Protein AF-A0A2N5UX98-F1 (afdb_monomer)

Radius of gyration: 29.13 Å; Cα contacts (8 Å, |Δi|>4): 52; chains: 1; bounding box: 50×57×106 Å

Organism: NCBI:txid200324

pLDDT: mean 71.15, std 19.2, range [35.41, 94.12]

Solvent-accessible surface area (backbone atoms only — not comparable to full-atom values): 8873 Å² total; per-residue (Å²): 136,85,85,87,79,89,82,80,92,81,84,88,87,82,86,88,85,86,90,85,82,87,79,90,80,89,77,90,74,88,68,85,75,64,89,86,78,81,66,92,70,75,80,51,76,68,51,53,49,55,51,52,62,53,42,71,40,63,73,51,36,36,47,60,69,49,83,79,64,82,74,77,91,68,81,76,69,88,87,68,78,52,26,37,40,54,50,32,51,51,45,41,74,70,40,92,56,96,51,85,57,53,39,66,56,40,47,52,54,50,50,53,51,50,51,54,52,50,51,56,57,55,58,53,56,70,69,74,73,80,129

Secondary structure (DSSP, 8-state):
-PPPPP----PPPPPP----PPPP----------TTS--TTPPPHHHHHHHHHHHTSHHHHHHHH--SPPPPSSPPPTTPPPHHHHHHHHHHHH-SS-----HHHHHHHHHHHHHHHHHHHHHHHHHSS--

Sequence (131 aa):
MPPKKALKKKAPPKKPTRGQKPTKKAAEVSTNNNPAEKTTGHLKKHDYLVIIDWLKIKKNYDACFGTGKAPLVGRPPKGTINGFELMAINLRNQSTSKISLSSRQMKDCFNSYKDKYSCARHSTVTVSGYV

Mean predicted aligned error: 17.1 Å

Foldseek 3Di:
DDDDDDDDDDDDDDDDDDDDDDDDDDDDDPDPDPVPPPDQDDDDPVLVVQLVVQCVPVVLVCQAPNPPDDPPPDDPDPPRDGSLNVSQVSSCVPPPDNHRDDSVRSVVNVVVVVVVVVVVVVVVVVVPPDD

Structure (mmCIF, N/CA/C/O backbone):
data_AF-A0A2N5UX98-F1
#
_entry.id   AF-A0A2N5UX98-F1
#
loop_
_atom_site.group_PDB
_atom_site.id
_atom_site.type_symbol
_atom_site.label_atom_id
_atom_site.label_alt_id
_atom_site.label_comp_id
_atom_site.label_asym_id
_atom_site.label_entity_id
_atom_site.label_seq_id
_atom_site.pdbx_PDB_ins_code
_atom_site.Cartn_x
_atom_site.Cartn_y
_atom_site.Cartn_z
_atom_site.occupancy
_atom_site.B_iso_or_equiv
_atom_site.auth_seq_id
_atom_site.auth_comp_id
_atom_site.auth_asym_id
_atom_site.auth_atom_id
_atom_site.pdbx_PDB_model_num
ATOM 1 N N . MET A 1 1 ? -11.961 35.490 70.162 1.00 50.88 1 MET A N 1
ATOM 2 C CA . MET A 1 1 ? -11.424 35.597 68.782 1.00 50.88 1 MET A CA 1
ATOM 3 C C . MET A 1 1 ? -10.159 36.446 68.809 1.00 50.88 1 MET A C 1
ATOM 5 O O . MET A 1 1 ? -10.222 37.512 69.408 1.00 50.88 1 MET A O 1
ATOM 9 N N . PRO A 1 2 ? -9.034 36.030 68.203 1.00 61.50 2 PRO A N 1
ATOM 10 C CA . PRO A 1 2 ? -7.881 36.912 68.028 1.00 61.50 2 PRO A CA 1
ATOM 11 C C . PRO A 1 2 ? -8.079 37.848 66.812 1.00 61.50 2 PRO A C 1
ATOM 13 O O . PRO A 1 2 ? -8.728 37.451 65.839 1.00 61.50 2 PRO A O 1
ATOM 16 N N . PRO A 1 3 ? -7.538 39.082 66.830 1.00 55.72 3 PRO A N 1
ATOM 17 C CA . PRO A 1 3 ? -7.699 40.036 65.737 1.00 55.72 3 PRO A CA 1
ATOM 18 C C . PRO A 1 3 ? -6.757 39.740 64.557 1.00 55.72 3 PRO A C 1
ATOM 20 O O . PRO A 1 3 ? -5.575 39.438 64.725 1.00 55.72 3 PRO A O 1
ATOM 23 N N . LYS A 1 4 ? -7.299 39.867 63.340 1.00 50.94 4 LYS A N 1
ATOM 24 C CA . LYS A 1 4 ? -6.591 39.741 62.056 1.00 50.94 4 LYS A CA 1
ATOM 25 C C . LYS A 1 4 ? -5.559 40.867 61.899 1.00 50.94 4 LYS A C 1
ATOM 27 O O . LYS A 1 4 ? -5.929 42.038 61.898 1.00 50.94 4 LYS A O 1
ATOM 32 N N . LYS A 1 5 ? -4.285 40.522 61.679 1.00 53.75 5 LYS A N 1
ATOM 33 C CA . LYS A 1 5 ? -3.265 41.452 61.160 1.00 53.75 5 LYS A CA 1
ATOM 34 C C . LYS A 1 5 ? -3.159 41.309 59.639 1.00 53.75 5 LYS A C 1
ATOM 36 O O . LYS A 1 5 ? -2.985 40.209 59.125 1.00 53.75 5 LYS A O 1
ATOM 41 N N . ALA A 1 6 ? -3.277 42.433 58.936 1.00 50.84 6 ALA A N 1
ATOM 42 C CA . ALA A 1 6 ? -3.102 42.550 57.493 1.00 50.84 6 ALA A CA 1
ATOM 43 C C . ALA A 1 6 ? -1.614 42.482 57.108 1.00 50.84 6 ALA A C 1
ATOM 45 O O . ALA A 1 6 ? -0.788 43.167 57.712 1.00 50.84 6 ALA A O 1
ATOM 46 N N . LEU A 1 7 ? -1.276 41.710 56.068 1.00 48.53 7 LEU A N 1
ATOM 47 C CA . LEU A 1 7 ? 0.061 41.699 55.472 1.00 48.53 7 LEU A CA 1
ATOM 48 C C . LEU A 1 7 ? -0.024 41.792 53.942 1.00 48.53 7 LEU A C 1
ATOM 50 O O . LEU A 1 7 ? -0.931 41.268 53.301 1.00 48.53 7 LEU A O 1
ATOM 54 N N . LYS A 1 8 ? 0.903 42.578 53.400 1.00 50.75 8 LYS A N 1
ATOM 55 C CA . LYS A 1 8 ? 0.848 43.303 52.130 1.00 50.75 8 LYS A CA 1
ATOM 56 C C . LYS A 1 8 ? 1.198 42.433 50.913 1.00 50.75 8 LYS A C 1
ATOM 58 O O . LYS A 1 8 ? 2.026 41.533 50.999 1.00 50.75 8 LYS A O 1
ATOM 63 N N . LYS A 1 9 ? 0.620 42.796 49.758 1.00 44.47 9 LYS A N 1
ATOM 64 C CA . LYS A 1 9 ? 0.947 42.305 48.403 1.00 44.47 9 LYS A CA 1
ATOM 65 C C . LYS A 1 9 ? 2.448 42.444 48.090 1.00 44.47 9 LYS A C 1
ATOM 67 O O . LYS A 1 9 ? 3.014 43.513 48.317 1.00 44.47 9 LYS A O 1
ATOM 72 N N . LYS A 1 10 ? 3.049 41.424 47.460 1.00 44.03 10 LYS A N 1
ATOM 73 C CA . LYS A 1 10 ? 4.319 41.521 46.710 1.00 44.03 10 LYS A CA 1
ATOM 74 C C . LYS A 1 10 ? 4.193 4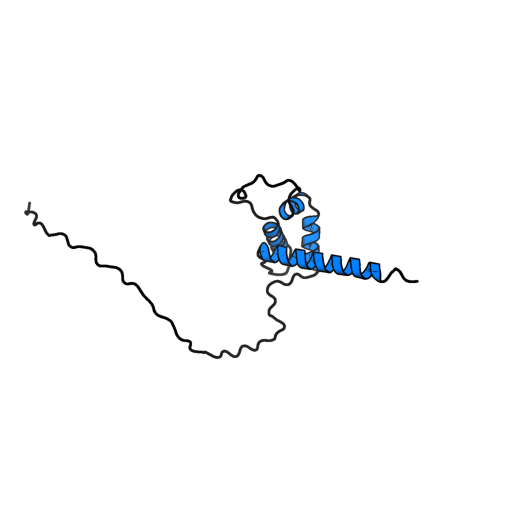0.855 45.330 1.00 44.03 10 LYS A C 1
ATOM 76 O O . LYS A 1 10 ? 3.513 39.847 45.184 1.00 44.03 10 LYS A O 1
ATOM 81 N N . ALA A 1 11 ? 4.796 41.505 44.333 1.00 51.41 11 ALA A N 1
ATOM 82 C CA . ALA A 1 11 ? 4.677 41.262 42.892 1.00 51.41 11 ALA A CA 1
ATOM 83 C C . ALA A 1 11 ? 5.414 39.993 42.396 1.00 51.41 11 ALA A C 1
ATOM 85 O O . ALA A 1 11 ? 6.369 39.565 43.045 1.00 51.41 11 ALA A O 1
ATOM 86 N N . PRO A 1 12 ? 5.026 39.419 41.236 1.00 56.78 12 PRO A N 1
ATOM 87 C CA . PRO A 1 12 ? 5.683 38.240 40.663 1.00 56.78 12 PRO A CA 1
ATOM 88 C C . PRO A 1 12 ? 7.023 38.586 39.972 1.00 56.78 12 PRO A C 1
ATOM 90 O O . PRO A 1 12 ? 7.086 39.563 39.219 1.00 56.78 12 PRO A O 1
ATOM 93 N N . PRO A 1 13 ? 8.101 37.803 40.179 1.00 46.69 13 PRO A N 1
ATOM 94 C CA . PRO A 1 13 ? 9.380 38.016 39.505 1.00 46.69 13 PRO A CA 1
ATOM 95 C C . PRO A 1 13 ? 9.417 37.442 38.074 1.00 46.69 13 PRO A C 1
ATOM 97 O O . PRO A 1 13 ? 8.762 36.457 37.738 1.00 46.69 13 PRO A O 1
ATOM 100 N N . LYS A 1 14 ? 10.201 38.127 37.233 1.00 43.69 14 LYS A N 1
ATOM 101 C CA . LYS A 1 14 ? 10.312 38.030 35.769 1.00 43.69 14 LYS A CA 1
ATOM 102 C C . LYS A 1 14 ? 11.040 36.769 35.262 1.00 43.69 14 LYS A C 1
ATOM 104 O O . LYS A 1 14 ? 11.981 36.278 35.872 1.00 43.69 14 LYS A O 1
ATOM 109 N N . LYS A 1 15 ? 10.637 36.352 34.058 1.00 42.09 15 LYS A N 1
ATOM 110 C CA . LYS A 1 15 ? 11.251 35.380 33.130 1.00 42.09 15 LYS A CA 1
ATOM 111 C C . LYS A 1 15 ? 12.707 35.749 32.764 1.00 42.09 15 LYS A C 1
ATOM 113 O O . LYS A 1 15 ? 12.942 36.929 32.499 1.00 42.09 15 LYS A O 1
ATOM 118 N N . PRO A 1 16 ? 13.639 34.790 32.597 1.00 46.25 16 PRO A N 1
ATOM 119 C CA . PRO A 1 16 ? 14.859 35.005 31.823 1.00 46.25 16 PRO A CA 1
ATOM 120 C C . PRO A 1 16 ? 14.777 34.382 30.416 1.00 46.25 16 PRO A C 1
ATOM 122 O O . PRO A 1 16 ? 14.265 33.281 30.217 1.00 46.25 16 PRO A O 1
ATOM 125 N N . THR A 1 17 ? 15.319 35.115 29.443 1.00 43.12 17 THR A N 1
ATOM 126 C CA . THR A 1 17 ? 15.529 34.727 28.041 1.00 43.12 17 THR A CA 1
ATOM 127 C C . THR A 1 17 ? 17.029 34.494 27.810 1.00 43.12 17 THR A C 1
ATOM 129 O O . THR A 1 17 ? 17.834 35.252 28.343 1.00 43.12 17 THR A O 1
ATOM 132 N N . ARG A 1 18 ? 17.359 33.554 26.902 1.00 36.44 18 ARG A N 1
ATOM 133 C CA . ARG A 1 18 ? 18.577 33.468 26.050 1.00 36.44 18 ARG A CA 1
ATOM 134 C C . ARG A 1 18 ? 19.687 32.469 26.447 1.00 36.44 18 ARG A C 1
ATOM 136 O O . ARG A 1 18 ? 20.529 32.746 27.283 1.00 36.44 18 ARG A O 1
ATOM 143 N N . GLY A 1 19 ? 19.744 31.381 25.667 1.00 35.41 19 GLY A N 1
ATOM 144 C CA . GLY A 1 19 ? 20.933 30.945 24.917 1.00 35.41 19 GLY A CA 1
ATOM 145 C C . GLY A 1 19 ? 22.026 30.158 25.644 1.00 35.41 19 GLY A C 1
ATOM 146 O O . GLY A 1 19 ? 22.929 30.758 26.210 1.00 35.41 19 GLY A O 1
ATOM 147 N N . GLN A 1 20 ? 22.055 28.833 25.459 1.00 45.25 20 GLN A N 1
ATOM 148 C CA . GLN A 1 20 ? 23.290 28.043 25.550 1.00 45.25 20 GLN A CA 1
ATOM 149 C C . GLN A 1 20 ? 23.351 26.993 24.430 1.00 45.25 20 GLN A C 1
ATOM 151 O O . GLN A 1 20 ? 22.417 26.224 24.214 1.00 45.25 20 GLN A O 1
ATOM 156 N N . LYS A 1 21 ? 24.465 27.010 23.693 1.00 51.56 21 LYS A N 1
ATOM 157 C CA . LYS A 1 21 ? 24.872 26.059 22.650 1.00 51.56 21 LYS A CA 1
ATOM 158 C C . LYS A 1 21 ? 25.711 24.956 23.308 1.00 51.56 21 LYS A C 1
ATOM 160 O O . LYS A 1 21 ? 26.694 25.312 23.950 1.00 51.56 21 LYS A O 1
ATOM 165 N N . PRO A 1 22 ? 25.427 23.659 23.108 1.00 49.78 22 PRO A N 1
ATOM 166 C CA . PRO A 1 22 ? 26.375 22.611 23.476 1.00 49.78 22 PRO A CA 1
ATOM 167 C C . PRO A 1 22 ? 27.328 22.297 22.314 1.00 49.78 22 PRO A C 1
ATOM 169 O O . PRO A 1 22 ? 26.922 21.867 21.233 1.00 49.78 22 PRO A O 1
ATOM 172 N N . THR A 1 23 ? 28.614 22.548 22.538 1.00 46.34 23 THR A N 1
ATOM 173 C CA . THR A 1 23 ? 29.749 22.100 21.723 1.00 46.34 23 THR A CA 1
ATOM 174 C C . THR A 1 23 ? 29.948 20.585 21.855 1.00 46.34 23 THR A C 1
ATOM 176 O O . THR A 1 23 ? 29.745 20.001 22.914 1.00 46.34 23 THR A O 1
ATOM 179 N N . LYS A 1 24 ? 30.347 19.958 20.744 1.00 46.50 24 LYS A N 1
ATOM 180 C CA . LYS A 1 24 ? 30.568 18.516 20.557 1.00 46.50 24 LYS A CA 1
ATOM 181 C C . LYS A 1 24 ? 31.628 17.949 21.520 1.00 46.50 24 LYS A C 1
ATOM 183 O O . LYS A 1 24 ? 32.703 18.531 21.640 1.00 46.50 24 LYS A O 1
ATOM 188 N N . LYS A 1 25 ? 31.394 16.746 22.058 1.00 48.81 25 LYS A N 1
ATOM 189 C CA . LYS A 1 25 ? 32.460 15.775 22.359 1.00 48.81 25 LYS A CA 1
ATOM 190 C C . LYS A 1 25 ? 32.117 14.436 21.712 1.00 48.81 25 LYS A C 1
ATOM 192 O O . LYS A 1 25 ? 31.019 13.921 21.890 1.00 48.81 25 LYS A O 1
ATOM 197 N N . ALA A 1 26 ? 33.054 13.951 20.904 1.00 46.72 26 ALA A N 1
ATOM 198 C CA . ALA A 1 26 ? 33.004 12.673 20.219 1.00 46.72 26 ALA A CA 1
ATOM 199 C C . ALA A 1 26 ? 33.276 11.540 21.216 1.00 46.72 26 ALA A C 1
ATOM 201 O O . ALA A 1 26 ? 34.236 11.607 21.980 1.00 46.72 26 ALA A O 1
ATOM 202 N N . ALA A 1 27 ? 32.435 10.512 21.179 1.00 45.28 27 ALA A N 1
ATOM 203 C CA . ALA A 1 27 ? 32.760 9.183 21.663 1.00 45.28 27 ALA A CA 1
ATOM 204 C C . ALA A 1 27 ? 32.754 8.279 20.427 1.00 45.28 27 ALA A C 1
ATOM 206 O O . ALA A 1 27 ? 31.705 8.070 19.815 1.00 45.28 27 ALA A O 1
ATOM 207 N N . GLU A 1 28 ? 33.935 7.827 20.007 1.00 51.66 28 GLU A N 1
ATOM 208 C CA . GLU A 1 28 ? 34.075 6.825 18.955 1.00 51.66 28 GLU A CA 1
ATOM 209 C C . GLU A 1 28 ? 33.604 5.475 19.499 1.00 51.66 28 GLU A C 1
ATOM 211 O O . GLU A 1 28 ? 34.328 4.769 20.195 1.00 51.66 28 GLU A O 1
ATOM 216 N N . VAL A 1 29 ? 32.362 5.118 19.183 1.00 42.88 29 VAL A N 1
ATOM 217 C CA . VAL A 1 29 ? 31.940 3.719 19.145 1.00 42.88 29 VAL A CA 1
ATOM 218 C C . VAL A 1 29 ? 32.165 3.256 17.713 1.00 42.88 29 VAL A C 1
ATOM 220 O O . VAL A 1 29 ? 31.432 3.634 16.797 1.00 42.88 29 VAL A O 1
ATOM 223 N N . SER A 1 30 ? 33.221 2.467 17.524 1.00 54.38 30 SER A N 1
ATOM 224 C CA . SER A 1 30 ? 33.467 1.719 16.295 1.00 54.38 30 SER A CA 1
ATOM 225 C C . SER A 1 30 ? 32.381 0.654 16.144 1.00 54.38 30 SER A C 1
ATOM 227 O O . SER A 1 30 ? 32.516 -0.491 16.574 1.00 54.38 30 SER A O 1
ATOM 229 N N . THR A 1 31 ? 31.249 1.053 15.572 1.00 46.84 31 THR A N 1
ATOM 230 C CA . THR A 1 31 ? 30.291 0.107 15.016 1.00 46.84 31 THR A CA 1
ATOM 2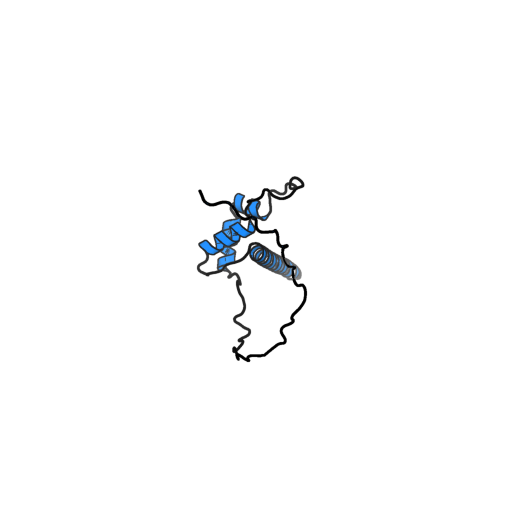31 C C . THR A 1 31 ? 30.794 -0.238 13.626 1.00 46.84 31 THR A C 1
ATOM 233 O O . THR A 1 31 ? 30.760 0.608 12.730 1.00 46.84 31 THR A O 1
ATOM 236 N N . ASN A 1 32 ? 31.248 -1.479 13.449 1.00 43.81 32 ASN A N 1
ATOM 237 C CA . ASN A 1 32 ? 31.470 -2.080 12.139 1.00 43.81 32 ASN A CA 1
ATOM 238 C C . ASN A 1 32 ? 30.195 -1.912 11.302 1.00 43.81 32 ASN A C 1
ATOM 240 O O . ASN A 1 32 ? 29.216 -2.640 11.451 1.00 43.81 32 ASN A O 1
ATOM 244 N N . ASN A 1 33 ? 30.186 -0.891 10.450 1.00 47.53 33 ASN A N 1
ATOM 245 C CA . ASN A 1 33 ? 29.112 -0.643 9.509 1.00 47.53 33 ASN A CA 1
ATOM 246 C C . ASN A 1 33 ? 29.344 -1.573 8.321 1.00 47.53 33 ASN A C 1
ATOM 248 O O . ASN A 1 33 ? 30.007 -1.192 7.362 1.00 47.53 33 ASN A O 1
ATOM 252 N N . ASN A 1 34 ? 28.792 -2.786 8.377 1.00 50.69 34 ASN A N 1
ATOM 253 C CA . ASN A 1 34 ? 28.535 -3.526 7.150 1.00 50.69 34 ASN A CA 1
ATOM 254 C C . ASN A 1 34 ? 27.514 -2.705 6.329 1.00 50.69 34 ASN A C 1
ATOM 256 O O . ASN A 1 34 ? 26.411 -2.449 6.827 1.00 50.69 34 ASN A O 1
ATOM 260 N N . PRO A 1 35 ? 27.838 -2.243 5.107 1.00 49.03 35 PRO A N 1
ATOM 261 C CA . PRO A 1 35 ? 26.914 -1.451 4.295 1.00 49.03 35 PRO A CA 1
ATOM 262 C C . PRO A 1 35 ? 25.680 -2.244 3.823 1.00 49.03 35 PRO A C 1
ATOM 264 O O . PRO A 1 35 ? 24.764 -1.648 3.261 1.00 49.03 35 PRO A O 1
ATOM 267 N N . ALA A 1 36 ? 25.618 -3.558 4.071 1.00 46.78 36 ALA A N 1
ATOM 268 C CA . ALA A 1 36 ? 24.539 -4.428 3.605 1.00 46.78 36 ALA A CA 1
ATOM 269 C C . ALA A 1 36 ? 23.304 -4.537 4.533 1.00 46.78 36 ALA A C 1
ATOM 271 O O . ALA A 1 36 ? 22.289 -5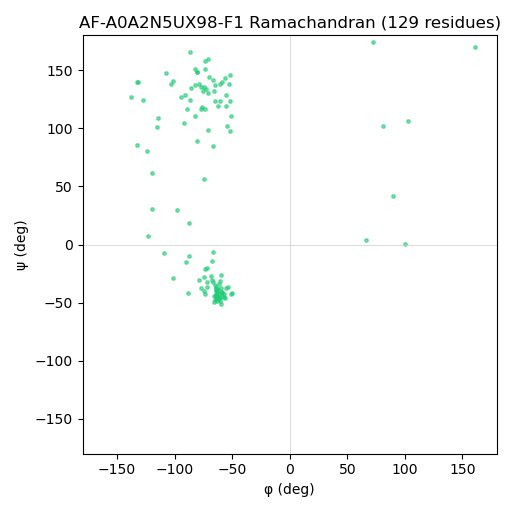.074 4.102 1.00 46.78 36 ALA A O 1
ATOM 272 N N . GLU A 1 37 ? 23.330 -4.022 5.771 1.00 45.41 37 GLU A N 1
ATOM 273 C CA . GLU A 1 37 ? 22.267 -4.286 6.774 1.00 45.41 37 GLU A CA 1
ATOM 274 C C . GLU A 1 37 ? 21.515 -3.042 7.288 1.00 45.41 37 GLU A C 1
ATOM 276 O O . GLU A 1 37 ? 21.000 -3.005 8.404 1.00 45.41 37 GLU A O 1
ATOM 281 N N . LYS A 1 38 ? 21.382 -2.001 6.459 1.00 41.84 38 LYS A N 1
ATOM 282 C CA . LYS A 1 38 ? 20.550 -0.822 6.773 1.00 41.84 38 LYS A CA 1
ATOM 283 C C . LYS A 1 38 ? 19.440 -0.634 5.748 1.00 41.84 38 LYS A C 1
ATOM 285 O O . LYS A 1 38 ? 19.373 0.381 5.063 1.00 41.84 38 LYS A O 1
ATOM 290 N N . THR A 1 39 ? 18.543 -1.606 5.632 1.00 43.84 39 THR A N 1
ATOM 291 C CA . THR A 1 39 ? 17.280 -1.402 4.911 1.00 43.84 39 THR A CA 1
ATOM 292 C C . THR A 1 39 ? 16.117 -1.728 5.831 1.00 43.84 39 THR A C 1
ATOM 294 O O . THR A 1 39 ? 15.529 -2.804 5.788 1.00 43.84 39 THR A O 1
ATOM 297 N N . THR A 1 40 ? 15.778 -0.766 6.687 1.00 47.09 40 THR A N 1
ATOM 298 C CA . THR A 1 40 ? 14.479 -0.719 7.357 1.00 47.09 40 THR A CA 1
ATOM 299 C C . THR A 1 40 ? 13.383 -0.776 6.286 1.00 47.09 40 THR A C 1
ATOM 301 O O . THR A 1 40 ? 13.113 0.221 5.623 1.00 47.09 40 THR A O 1
ATOM 304 N N . GLY A 1 41 ? 12.768 -1.947 6.098 1.00 59.97 41 GLY A N 1
ATOM 305 C CA . GLY A 1 41 ? 11.527 -2.094 5.334 1.00 59.97 41 GLY A CA 1
ATOM 306 C C . GLY A 1 41 ? 11.655 -2.351 3.829 1.00 59.97 41 GLY A C 1
ATOM 307 O O . GLY A 1 41 ? 10.875 -1.788 3.066 1.00 59.97 41 GLY A O 1
ATOM 308 N N . HIS A 1 42 ? 12.583 -3.200 3.370 1.00 71.44 42 HIS A N 1
ATOM 309 C CA . HIS A 1 42 ? 12.502 -3.690 1.987 1.00 71.44 42 HIS A CA 1
ATOM 310 C C . HIS A 1 42 ? 11.422 -4.776 1.862 1.00 71.44 42 HIS A C 1
ATOM 312 O O . HIS A 1 42 ? 11.536 -5.838 2.473 1.00 71.44 42 HIS A O 1
ATOM 318 N N . LEU A 1 43 ? 10.381 -4.508 1.070 1.00 84.56 43 LEU A N 1
ATOM 319 C CA . LEU A 1 43 ? 9.336 -5.483 0.749 1.00 84.56 43 LEU A CA 1
ATOM 320 C C . LEU A 1 43 ? 9.917 -6.640 -0.070 1.00 84.56 43 LEU A C 1
ATOM 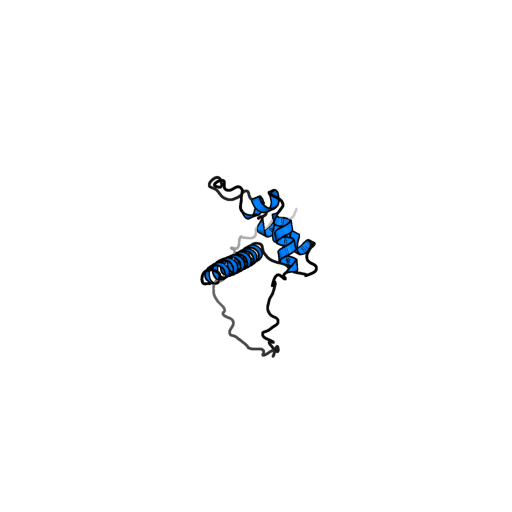322 O O . LEU A 1 43 ? 10.616 -6.418 -1.064 1.00 84.56 43 LEU A O 1
ATOM 326 N N . LYS A 1 44 ? 9.604 -7.877 0.315 1.00 86.75 44 LYS A N 1
ATOM 327 C CA . LYS A 1 44 ? 9.977 -9.084 -0.433 1.00 86.75 44 LYS A CA 1
ATOM 328 C C . LYS A 1 44 ? 8.932 -9.398 -1.499 1.00 86.75 44 LYS A C 1
ATOM 330 O O . LYS A 1 44 ? 7.797 -8.937 -1.443 1.00 86.75 44 LYS A O 1
ATOM 335 N N . LYS A 1 45 ? 9.279 -10.276 -2.446 1.00 86.00 45 LYS A N 1
ATOM 336 C CA . LYS A 1 45 ? 8.352 -10.752 -3.492 1.00 86.00 45 LYS A CA 1
ATOM 337 C C . LYS A 1 45 ? 7.017 -11.247 -2.918 1.00 86.00 45 LYS A C 1
ATOM 339 O O . LYS A 1 45 ? 5.972 -10.931 -3.470 1.00 86.00 45 LYS A O 1
ATOM 344 N N . HIS A 1 46 ? 7.057 -11.986 -1.809 1.00 88.12 46 HIS A N 1
ATOM 345 C CA . HIS A 1 46 ? 5.853 -12.480 -1.140 1.00 88.12 46 HIS A CA 1
ATOM 346 C C . HIS A 1 46 ? 4.977 -11.343 -0.591 1.00 88.12 46 HIS A C 1
ATOM 348 O O . HIS A 1 46 ? 3.765 -11.372 -0.767 1.00 88.12 46 HIS A O 1
ATOM 354 N N . ASP A 1 47 ? 5.586 -10.298 -0.028 1.00 88.50 47 ASP A N 1
ATOM 355 C CA . ASP A 1 47 ? 4.863 -9.122 0.468 1.00 88.50 47 ASP A CA 1
ATOM 356 C C . ASP A 1 47 ? 4.121 -8.401 -0.668 1.00 88.50 47 ASP A C 1
ATOM 358 O O . ASP A 1 47 ? 2.983 -7.970 -0.497 1.00 88.50 47 ASP A O 1
ATOM 362 N N . TYR A 1 48 ? 4.721 -8.327 -1.863 1.00 89.00 48 TYR A N 1
ATOM 363 C CA . TYR A 1 48 ? 4.046 -7.778 -3.044 1.00 89.00 48 TYR A CA 1
ATOM 364 C C . TYR A 1 48 ? 2.834 -8.607 -3.478 1.00 89.00 48 TYR A C 1
ATOM 366 O O . TYR A 1 48 ? 1.834 -8.024 -3.890 1.00 89.00 48 TYR A O 1
ATOM 374 N N . LEU A 1 49 ? 2.884 -9.938 -3.361 1.00 91.12 49 LEU A N 1
ATOM 375 C CA . LEU A 1 49 ? 1.725 -10.788 -3.661 1.00 91.12 49 LEU A CA 1
ATOM 376 C C . LEU A 1 49 ? 0.571 -10.506 -2.696 1.00 91.12 49 LEU A C 1
ATOM 378 O O . LEU A 1 49 ? -0.547 -10.278 -3.148 1.00 91.12 49 LEU A O 1
ATOM 382 N N . VAL A 1 50 ? 0.863 -10.402 -1.396 1.00 92.38 50 VAL A N 1
ATOM 383 C CA . VAL A 1 50 ? -0.127 -10.032 -0.369 1.00 92.38 50 VAL A CA 1
ATOM 384 C C . VAL A 1 50 ? -0.770 -8.676 -0.679 1.00 92.38 50 VAL A C 1
ATOM 386 O O . VAL A 1 50 ? -1.985 -8.520 -0.562 1.00 92.38 50 VAL A O 1
ATOM 389 N N . ILE A 1 51 ? 0.026 -7.691 -1.109 1.00 91.88 51 ILE A N 1
ATOM 390 C CA . ILE A 1 51 ? -0.479 -6.369 -1.508 1.00 91.88 51 ILE A CA 1
ATOM 391 C C . ILE A 1 51 ? -1.400 -6.474 -2.730 1.00 91.88 51 ILE A C 1
ATOM 393 O O . ILE A 1 51 ? -2.473 -5.871 -2.741 1.00 91.88 51 ILE A O 1
ATOM 397 N N . ILE A 1 52 ? -0.997 -7.228 -3.757 1.00 91.44 52 ILE A N 1
ATOM 398 C CA . ILE A 1 52 ? -1.780 -7.400 -4.987 1.00 91.44 52 ILE A CA 1
ATOM 399 C C . ILE A 1 52 ? -3.106 -8.102 -4.684 1.00 91.44 52 ILE A C 1
ATOM 401 O O . ILE A 1 52 ? -4.153 -7.630 -5.126 1.00 91.44 52 ILE A O 1
ATOM 405 N N . ASP A 1 53 ? -3.086 -9.185 -3.907 1.00 93.62 53 ASP A N 1
ATOM 406 C CA . ASP A 1 53 ? -4.300 -9.914 -3.533 1.00 93.62 53 ASP A CA 1
ATOM 407 C C . ASP A 1 53 ? -5.239 -9.057 -2.679 1.00 93.62 53 ASP A C 1
ATOM 409 O O . ASP A 1 53 ? -6.451 -9.059 -2.904 1.00 93.62 53 ASP A O 1
ATOM 413 N N . TRP A 1 54 ? -4.695 -8.237 -1.777 1.00 94.06 54 TRP A N 1
ATOM 414 C CA . TRP A 1 54 ? -5.485 -7.266 -1.020 1.00 94.06 54 TRP A CA 1
ATOM 415 C C . TRP A 1 54 ? -6.135 -6.207 -1.924 1.00 94.06 54 TRP A C 1
ATOM 417 O O . TRP A 1 54 ? -7.301 -5.859 -1.721 1.00 94.06 54 TRP A O 1
ATOM 427 N N . LEU A 1 55 ? -5.419 -5.724 -2.946 1.00 93.25 55 LEU A N 1
ATOM 428 C CA . LEU A 1 55 ? -5.910 -4.727 -3.905 1.00 93.25 55 LEU A CA 1
ATOM 429 C C . LEU A 1 55 ? -6.957 -5.264 -4.890 1.00 93.25 55 LEU A C 1
ATOM 431 O O . LEU A 1 55 ? -7.712 -4.463 -5.440 1.00 93.25 55 LEU A O 1
ATOM 435 N N . LYS A 1 56 ? -7.051 -6.584 -5.107 1.00 94.12 56 LYS A N 1
ATOM 436 C CA . LYS A 1 56 ? -8.110 -7.180 -5.951 1.00 94.12 56 LYS A CA 1
ATOM 437 C C . LYS A 1 56 ? -9.515 -6.878 -5.425 1.00 94.12 56 LYS A C 1
ATOM 439 O O . LYS A 1 56 ? -10.474 -6.850 -6.194 1.00 94.12 56 LYS A O 1
ATOM 444 N N . ILE A 1 57 ? -9.654 -6.639 -4.122 1.00 93.56 57 ILE A N 1
ATOM 445 C CA . ILE A 1 57 ? -10.927 -6.255 -3.517 1.00 93.56 57 ILE A CA 1
ATOM 446 C C . ILE A 1 57 ? -11.198 -4.781 -3.830 1.00 93.56 57 ILE A C 1
ATOM 448 O O . ILE A 1 57 ? -10.481 -3.892 -3.369 1.00 93.56 57 ILE A O 1
ATOM 452 N N . LYS A 1 58 ? -12.296 -4.507 -4.544 1.00 91.88 58 LYS A N 1
ATOM 453 C CA . LYS A 1 58 ? -12.652 -3.154 -5.006 1.00 91.88 58 LYS A CA 1
ATOM 454 C C . LYS A 1 58 ? -12.631 -2.096 -3.894 1.00 91.88 58 LYS A C 1
ATOM 456 O O . LYS A 1 58 ? -12.106 -1.009 -4.093 1.00 91.88 58 LYS A O 1
ATOM 461 N N . LYS A 1 59 ? -13.150 -2.426 -2.706 1.00 91.56 59 LYS A N 1
ATOM 462 C CA . LYS A 1 59 ? -13.166 -1.511 -1.550 1.00 91.56 59 LYS A CA 1
ATOM 463 C C . LYS A 1 59 ? -11.758 -1.079 -1.114 1.00 91.56 59 LYS A C 1
ATOM 465 O O . LYS A 1 59 ? -11.564 0.073 -0.747 1.00 91.56 59 LYS A O 1
ATOM 470 N N . ASN A 1 60 ? -10.788 -1.988 -1.178 1.00 93.38 60 ASN A N 1
ATOM 471 C CA . ASN A 1 60 ? -9.401 -1.721 -0.798 1.00 93.38 60 ASN A CA 1
ATOM 472 C C . ASN A 1 60 ? -8.692 -0.867 -1.853 1.00 93.38 60 ASN A C 1
ATOM 474 O O . ASN A 1 60 ? -7.964 0.064 -1.513 1.00 93.38 60 ASN A O 1
ATOM 478 N N . TYR A 1 61 ? -8.960 -1.140 -3.133 1.00 92.50 61 TYR A N 1
ATOM 479 C CA . TYR A 1 61 ? -8.484 -0.310 -4.237 1.00 92.50 61 TYR A CA 1
ATOM 480 C C . TYR A 1 61 ? -9.010 1.129 -4.128 1.00 92.50 61 TYR A C 1
ATOM 482 O O . TYR A 1 61 ? -8.225 2.082 -4.131 1.00 92.50 61 TYR A O 1
ATOM 490 N N . ASP A 1 62 ? -10.326 1.283 -3.951 1.00 90.44 62 ASP A N 1
ATOM 491 C CA . ASP A 1 62 ? -10.980 2.588 -3.814 1.00 90.44 62 ASP A CA 1
ATOM 492 C C . ASP A 1 62 ? -10.442 3.364 -2.594 1.00 90.44 62 ASP A C 1
ATOM 494 O O . ASP A 1 62 ? -10.351 4.588 -2.636 1.00 90.44 62 ASP A O 1
ATOM 498 N N . ALA A 1 63 ? -10.022 2.681 -1.521 1.00 90.06 63 ALA A N 1
ATOM 499 C CA . ALA A 1 63 ? -9.421 3.331 -0.355 1.00 90.06 63 ALA A CA 1
ATOM 500 C C . ALA A 1 63 ? -8.056 3.987 -0.655 1.00 90.06 63 ALA A C 1
ATOM 502 O O . ALA A 1 63 ? -7.712 4.999 -0.042 1.00 90.06 63 ALA A O 1
ATOM 503 N N . CYS A 1 64 ? -7.265 3.423 -1.575 1.00 90.06 64 CYS A N 1
ATOM 504 C CA . CYS A 1 64 ? -5.942 3.944 -1.945 1.00 90.06 64 CYS A CA 1
ATOM 505 C C . CYS A 1 64 ? -5.996 4.987 -3.063 1.00 90.06 64 CYS A C 1
ATOM 507 O O . CYS A 1 64 ? -5.269 5.982 -3.014 1.00 90.06 64 CYS A O 1
ATOM 509 N N . PHE A 1 65 ? -6.818 4.738 -4.081 1.00 87.50 65 PHE A N 1
ATOM 510 C CA . PHE A 1 65 ? -6.827 5.519 -5.322 1.00 87.50 65 PHE A CA 1
ATOM 511 C C . PHE A 1 65 ? -8.075 6.393 -5.472 1.00 87.50 65 PHE A C 1
ATOM 513 O O . PHE A 1 65 ? -8.131 7.245 -6.359 1.00 87.50 65 PHE A O 1
ATOM 520 N N . GLY A 1 66 ? -9.050 6.233 -4.577 1.00 86.88 66 GLY A N 1
ATOM 521 C CA . GLY A 1 66 ? -10.343 6.889 -4.675 1.00 86.88 66 GLY A CA 1
ATOM 522 C C . GLY A 1 66 ? -11.203 6.294 -5.787 1.00 86.88 66 GLY A C 1
ATOM 523 O O . GLY A 1 66 ? -10.774 5.477 -6.596 1.00 86.88 66 GLY A O 1
ATOM 524 N N . THR A 1 67 ? -12.445 6.756 -5.860 1.00 84.06 67 THR A N 1
ATOM 525 C CA . THR A 1 67 ? -13.401 6.347 -6.898 1.00 84.06 67 THR A CA 1
ATOM 526 C C . THR A 1 67 ? -13.307 7.213 -8.162 1.00 84.06 67 THR A C 1
ATOM 528 O O . THR A 1 67 ? -14.282 7.317 -8.901 1.00 84.06 67 THR A O 1
ATOM 531 N N . GLY A 1 68 ? -12.195 7.934 -8.363 1.00 74.25 68 GLY A N 1
ATOM 532 C CA . GLY A 1 68 ? -12.017 8.890 -9.468 1.00 74.25 68 GLY A CA 1
ATOM 533 C C . GLY A 1 68 ? -12.925 10.129 -9.418 1.00 74.25 68 GLY A C 1
ATOM 534 O O . GLY A 1 68 ? -12.889 10.954 -10.325 1.00 74.25 68 GLY A O 1
ATOM 535 N N . LYS A 1 69 ? -13.739 10.287 -8.367 1.00 74.88 69 LYS A N 1
ATOM 536 C CA . LYS A 1 69 ? -14.553 11.489 -8.158 1.00 74.88 69 LYS A CA 1
ATOM 537 C C . LYS A 1 69 ? -13.693 12.570 -7.517 1.00 74.88 69 LYS A C 1
ATOM 539 O O . LYS A 1 69 ? -12.933 12.278 -6.593 1.00 74.88 69 LYS A O 1
ATOM 544 N N . ALA A 1 70 ? -13.828 13.807 -7.993 1.00 68.81 70 ALA A N 1
ATOM 545 C CA . ALA A 1 70 ? -13.172 14.946 -7.367 1.00 68.81 70 ALA A CA 1
ATOM 546 C C . ALA A 1 70 ? -13.581 15.005 -5.884 1.00 68.81 70 ALA A C 1
ATOM 548 O O . ALA A 1 70 ? -14.780 14.933 -5.587 1.00 68.81 70 ALA A O 1
ATOM 549 N N . PRO A 1 71 ? -12.625 15.089 -4.943 1.00 68.12 71 PRO A N 1
ATOM 550 C CA . PRO A 1 71 ? -12.970 15.275 -3.546 1.00 68.12 71 PRO A CA 1
ATOM 551 C C . PRO A 1 71 ? -13.731 16.593 -3.406 1.00 68.12 71 PRO A C 1
ATOM 553 O O . PRO A 1 71 ? -13.370 17.596 -4.024 1.00 68.12 71 PRO A O 1
ATOM 556 N N . LEU A 1 72 ? -14.785 16.586 -2.589 1.00 68.69 72 LEU A N 1
ATOM 557 C CA . LEU A 1 72 ? -15.465 17.814 -2.196 1.00 68.69 72 LEU A CA 1
ATOM 558 C C . LEU A 1 72 ? -14.399 18.743 -1.595 1.00 68.69 72 LEU A C 1
ATOM 560 O O . LEU A 1 72 ? -13.715 18.349 -0.650 1.00 68.69 72 LEU A O 1
ATOM 564 N N . VAL A 1 73 ? -14.190 19.913 -2.200 1.00 71.31 73 VAL A N 1
ATOM 565 C CA . VAL A 1 73 ? -13.105 20.842 -1.848 1.00 71.31 73 VAL A CA 1
ATOM 566 C C . VAL A 1 73 ? -13.100 21.113 -0.339 1.00 71.31 73 VAL A C 1
ATOM 568 O O . VAL A 1 73 ? -14.024 21.723 0.192 1.00 71.31 73 VAL A O 1
ATOM 571 N N . GLY A 1 74 ? -12.075 20.615 0.364 1.00 69.94 74 GLY A N 1
ATOM 572 C CA . GLY A 1 74 ? -11.984 20.689 1.822 1.00 69.94 74 GLY A CA 1
ATOM 573 C C . GLY A 1 74 ? -11.004 19.683 2.435 1.00 69.94 74 GLY A C 1
ATOM 574 O O . GLY A 1 74 ? -10.483 18.788 1.768 1.00 69.94 74 GLY A O 1
ATOM 575 N N . ARG A 1 75 ? -10.722 19.840 3.735 1.00 71.06 75 ARG A N 1
ATOM 576 C CA . ARG A 1 75 ? -9.909 18.885 4.505 1.00 71.06 75 ARG A CA 1
ATOM 577 C C . ARG A 1 75 ? -10.659 17.544 4.587 1.00 71.06 75 ARG A C 1
ATOM 579 O O . ARG A 1 75 ? -11.854 17.570 4.879 1.00 71.06 75 ARG A O 1
ATOM 586 N N . PRO A 1 76 ? -9.986 16.390 4.406 1.00 66.94 76 PRO A N 1
ATOM 587 C CA . PRO A 1 76 ? -10.611 15.088 4.613 1.00 66.94 76 PRO A CA 1
ATOM 588 C C . PRO A 1 76 ? -11.285 15.011 5.990 1.00 66.94 76 PRO A C 1
ATOM 590 O O . PRO A 1 76 ? -10.747 15.587 6.948 1.00 66.94 76 PRO A O 1
ATOM 593 N N . PRO A 1 77 ? -12.411 14.285 6.122 1.00 68.69 77 PRO A N 1
ATOM 594 C CA . PRO A 1 77 ? -13.052 14.072 7.410 1.00 68.69 77 PRO A CA 1
ATOM 595 C C . PRO A 1 77 ? -12.030 13.550 8.423 1.00 68.69 77 PRO A C 1
ATOM 597 O O . PRO A 1 77 ? -11.327 12.560 8.185 1.00 68.69 77 PRO A O 1
ATOM 600 N N . LYS A 1 78 ? -11.901 14.269 9.539 1.00 66.88 78 LYS A N 1
ATOM 601 C CA . LYS A 1 78 ? -10.921 13.979 10.587 1.00 66.88 78 LYS A CA 1
ATOM 602 C C . LYS A 1 78 ? -11.191 12.574 11.137 1.00 66.88 78 LYS A C 1
ATOM 604 O O . LYS A 1 78 ? -12.301 12.303 11.574 1.00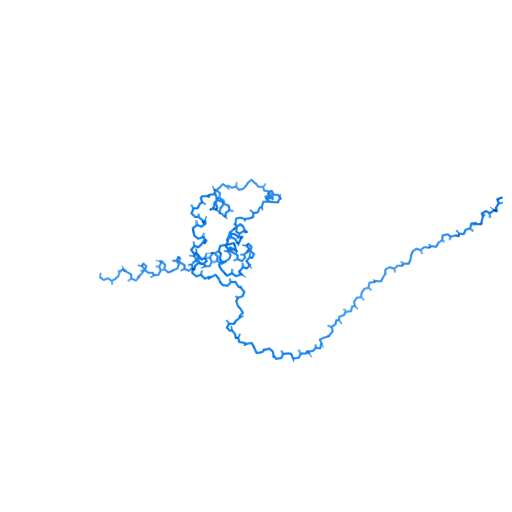 66.88 78 LYS A O 1
ATOM 609 N N . GLY A 1 79 ? -10.185 11.699 11.101 1.00 66.81 79 GLY A N 1
ATOM 610 C CA . GLY A 1 79 ? -10.315 10.296 11.521 1.00 66.81 79 GLY A CA 1
ATOM 611 C C . GLY A 1 79 ? -10.478 9.284 10.380 1.00 66.81 79 GLY A C 1
ATOM 612 O O . GLY A 1 79 ? -10.559 8.091 10.649 1.00 66.81 79 GLY A O 1
ATOM 613 N N . THR A 1 80 ? -10.477 9.721 9.117 1.00 77.12 80 THR A N 1
ATOM 614 C CA . THR A 1 80 ? -10.441 8.793 7.975 1.00 77.12 80 THR A CA 1
ATOM 615 C C . THR A 1 80 ? -9.043 8.191 7.834 1.00 77.12 80 THR A C 1
ATOM 617 O O . THR A 1 80 ? -8.080 8.916 7.580 1.00 77.12 80 THR A O 1
ATOM 620 N N . ILE A 1 81 ? -8.930 6.871 7.989 1.00 80.00 81 ILE A N 1
ATOM 621 C CA . ILE A 1 81 ? -7.676 6.134 7.787 1.00 80.00 81 ILE A CA 1
ATOM 622 C C . ILE A 1 81 ? -7.361 6.108 6.284 1.00 80.00 81 ILE A C 1
ATOM 624 O O . ILE A 1 81 ? -8.220 5.781 5.466 1.00 80.00 81 ILE A O 1
ATOM 628 N N . ASN A 1 82 ? -6.131 6.463 5.909 1.00 87.62 82 ASN A N 1
ATOM 629 C CA . ASN A 1 82 ? -5.680 6.438 4.515 1.00 87.62 82 ASN A CA 1
ATOM 630 C C . ASN A 1 82 ? -5.630 4.986 3.993 1.00 87.62 82 ASN A C 1
ATOM 632 O O . ASN A 1 82 ? -5.178 4.092 4.707 1.00 87.62 82 ASN A O 1
ATOM 636 N N . GLY A 1 83 ? -6.001 4.732 2.734 1.00 91.88 83 GLY A N 1
ATOM 637 C CA . GLY A 1 83 ? -5.876 3.400 2.131 1.00 91.88 83 GLY A CA 1
ATOM 638 C C . GLY A 1 83 ? -4.469 2.804 2.223 1.00 91.88 83 GLY A C 1
ATOM 639 O O . GLY A 1 83 ? -4.321 1.616 2.489 1.00 91.88 83 GLY A O 1
ATOM 640 N N . PHE A 1 84 ? -3.415 3.617 2.098 1.00 92.31 84 PHE A N 1
ATOM 641 C CA . PHE A 1 84 ? -2.035 3.130 2.267 1.00 92.31 84 PHE A CA 1
ATOM 642 C C . PHE A 1 84 ? -1.703 2.726 3.709 1.00 92.31 84 PHE A C 1
ATOM 644 O O . PHE A 1 84 ? -0.841 1.879 3.933 1.00 92.31 84 PHE A O 1
ATOM 651 N N . GLU A 1 85 ? -2.381 3.316 4.689 1.00 92.69 85 GLU A N 1
ATOM 652 C CA . GLU A 1 85 ? -2.257 2.930 6.093 1.00 92.69 85 GLU A CA 1
ATOM 653 C C . GLU A 1 85 ? -2.955 1.590 6.346 1.00 92.69 85 GLU A C 1
ATOM 655 O O . GLU A 1 85 ? -2.360 0.695 6.945 1.00 92.69 85 GLU A O 1
ATOM 660 N N . LEU A 1 86 ? -4.153 1.395 5.781 1.00 93.06 86 LEU A N 1
ATOM 661 C CA . LEU A 1 86 ? -4.842 0.098 5.782 1.00 93.06 86 LEU A CA 1
ATOM 662 C C . LEU A 1 86 ? -4.005 -0.996 5.112 1.00 93.06 86 LEU A C 1
ATOM 664 O O . LEU A 1 86 ? -3.913 -2.110 5.627 1.00 93.06 86 LEU A O 1
ATOM 668 N N . MET A 1 87 ? -3.351 -0.673 3.996 1.00 92.69 87 MET A N 1
ATOM 669 C CA . MET A 1 87 ? -2.483 -1.609 3.287 1.00 92.69 87 MET A CA 1
ATOM 670 C C . MET A 1 87 ? -1.269 -2.015 4.136 1.00 92.69 87 MET A C 1
ATOM 672 O O . MET A 1 87 ? -0.936 -3.198 4.199 1.00 92.69 87 MET A O 1
ATOM 676 N N . ALA A 1 88 ? -0.636 -1.062 4.829 1.00 92.38 88 ALA A N 1
ATOM 677 C CA . ALA A 1 88 ? 0.473 -1.346 5.738 1.00 92.38 88 ALA A CA 1
ATOM 678 C C . ALA A 1 88 ? 0.035 -2.221 6.929 1.00 92.38 88 ALA A C 1
ATOM 680 O O . ALA A 1 88 ? 0.767 -3.130 7.323 1.00 92.38 88 ALA A O 1
ATOM 681 N N . ILE A 1 89 ? -1.171 -1.997 7.467 1.00 91.69 89 ILE A N 1
ATOM 682 C CA . ILE A 1 89 ? -1.756 -2.830 8.531 1.00 91.69 89 ILE A CA 1
ATOM 683 C C . ILE A 1 89 ? -2.021 -4.251 8.026 1.00 91.69 89 ILE A C 1
ATOM 685 O O . ILE A 1 89 ? -1.624 -5.213 8.682 1.00 91.69 89 ILE A O 1
ATOM 689 N N . ASN A 1 90 ? -2.647 -4.399 6.854 1.00 90.88 90 ASN A N 1
ATOM 690 C CA . ASN A 1 90 ? -2.900 -5.715 6.269 1.00 90.88 90 ASN A CA 1
ATOM 691 C C . ASN A 1 90 ? -1.594 -6.484 6.055 1.00 90.88 90 ASN A C 1
ATOM 693 O O . ASN A 1 90 ? -1.493 -7.653 6.424 1.00 90.88 90 ASN A O 1
ATOM 697 N N . LEU A 1 91 ? -0.582 -5.808 5.509 1.00 90.12 91 LEU A N 1
ATOM 698 C CA . LEU A 1 91 ? 0.714 -6.419 5.277 1.00 90.12 91 LEU A CA 1
ATOM 699 C C . LEU A 1 91 ? 1.389 -6.835 6.586 1.00 90.12 91 LEU A C 1
ATOM 701 O O . LEU A 1 91 ? 1.932 -7.927 6.651 1.00 90.12 91 LEU A O 1
ATOM 705 N N . ARG A 1 92 ? 1.319 -6.020 7.642 1.00 89.81 92 ARG A N 1
ATOM 706 C CA . ARG A 1 92 ? 1.850 -6.388 8.962 1.00 89.81 92 ARG A CA 1
ATOM 707 C C . ARG A 1 92 ? 1.163 -7.625 9.552 1.00 89.81 92 ARG A C 1
ATOM 709 O O . ARG A 1 92 ? 1.809 -8.384 10.264 1.00 89.81 92 ARG A O 1
ATOM 716 N N . ASN A 1 93 ? -0.130 -7.804 9.289 1.00 88.19 93 ASN A N 1
ATOM 717 C CA . ASN A 1 93 ? -0.903 -8.928 9.822 1.00 88.19 93 ASN A CA 1
ATOM 718 C C . ASN A 1 93 ? -0.669 -10.231 9.047 1.00 88.19 93 ASN A C 1
ATOM 720 O O . ASN A 1 93 ? -0.779 -11.305 9.630 1.00 88.19 93 ASN A O 1
ATOM 724 N N . GLN A 1 94 ? -0.386 -10.141 7.745 1.00 85.81 94 GLN A N 1
ATOM 725 C CA . GLN A 1 94 ? -0.226 -11.311 6.875 1.00 85.81 94 GLN A CA 1
ATOM 726 C C . GLN A 1 94 ? 1.234 -11.661 6.580 1.00 85.81 94 GLN A C 1
ATOM 728 O O . GLN A 1 94 ? 1.552 -12.823 6.336 1.00 85.81 94 GLN A O 1
ATOM 733 N N . SER A 1 95 ? 2.130 -10.674 6.578 1.00 79.06 95 SER A N 1
ATOM 734 C CA . SER A 1 95 ? 3.545 -10.920 6.340 1.00 79.06 95 SER A CA 1
ATOM 735 C C . SER A 1 95 ? 4.160 -11.600 7.554 1.00 79.06 95 SER A C 1
ATOM 737 O O . SER A 1 95 ? 4.018 -11.163 8.694 1.00 79.06 95 SER A O 1
ATOM 739 N N . THR A 1 96 ? 4.929 -12.649 7.289 1.00 71.94 96 THR A N 1
ATOM 740 C CA . THR A 1 96 ? 5.795 -13.294 8.283 1.00 71.94 96 THR A CA 1
ATOM 741 C C . THR A 1 96 ? 6.953 -12.391 8.712 1.00 71.94 96 THR A C 1
ATOM 743 O O . THR A 1 96 ? 7.620 -12.653 9.714 1.00 71.94 96 THR A O 1
ATOM 746 N N . SER A 1 97 ? 7.204 -11.314 7.964 1.00 69.50 97 SER A N 1
ATOM 747 C CA . SER A 1 97 ? 8.225 -10.329 8.288 1.00 69.50 97 SER A CA 1
ATOM 748 C C . SER A 1 97 ? 7.647 -9.280 9.243 1.00 69.50 97 SER A C 1
ATOM 750 O O . SER A 1 97 ? 6.568 -8.739 9.019 1.00 69.50 97 SER A O 1
ATOM 752 N N . LYS A 1 98 ? 8.390 -8.934 10.304 1.00 73.62 98 LYS A N 1
ATOM 753 C CA . LYS A 1 98 ? 8.037 -7.858 11.254 1.00 73.62 98 LYS A CA 1
ATOM 754 C C . LYS A 1 98 ? 8.262 -6.471 10.635 1.00 73.62 98 LYS A C 1
ATOM 756 O O . LYS A 1 98 ? 9.030 -5.663 11.153 1.00 73.62 98 LYS A O 1
ATOM 761 N N . ILE A 1 99 ? 7.639 -6.208 9.494 1.00 80.56 99 ILE A N 1
ATOM 762 C CA . ILE A 1 99 ? 7.728 -4.932 8.787 1.00 80.56 99 ILE A CA 1
ATOM 763 C C . ILE A 1 99 ? 6.682 -3.961 9.331 1.00 80.56 99 ILE A C 1
ATOM 765 O O . ILE A 1 99 ? 5.486 -4.239 9.347 1.00 80.56 99 ILE A O 1
ATOM 769 N N . SER A 1 100 ? 7.148 -2.793 9.769 1.00 82.88 100 SER A N 1
ATOM 770 C CA . SER A 1 100 ? 6.302 -1.659 10.131 1.00 82.88 100 SER A CA 1
ATOM 771 C C . SER A 1 100 ? 6.587 -0.508 9.172 1.00 82.88 100 SER A C 1
ATOM 773 O O . SER A 1 100 ? 7.601 0.180 9.302 1.00 82.88 100 SER A O 1
ATOM 775 N N . LEU A 1 101 ? 5.707 -0.316 8.194 1.00 87.38 101 LEU A N 1
ATOM 776 C CA . LEU A 1 101 ? 5.790 0.789 7.243 1.00 87.38 101 LEU A CA 1
ATOM 777 C C . LEU A 1 101 ? 4.7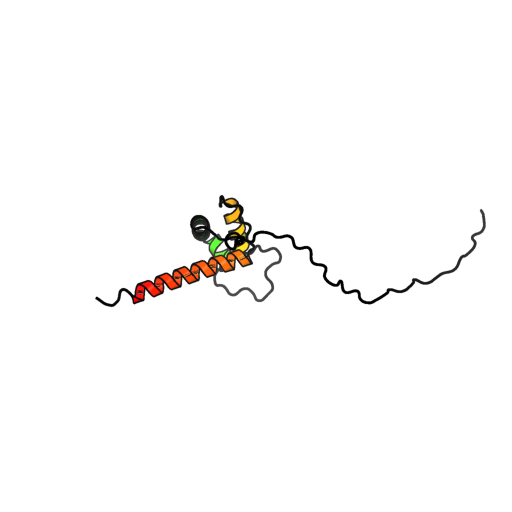77 1.867 7.619 1.00 87.38 101 LEU A C 1
ATOM 779 O O . LEU A 1 101 ? 3.631 1.568 7.951 1.00 87.38 101 LEU A O 1
ATOM 783 N N . SER A 1 102 ? 5.189 3.131 7.539 1.00 90.44 102 SER A N 1
ATOM 784 C CA . SER A 1 102 ? 4.240 4.247 7.547 1.00 90.44 102 SER A CA 1
ATOM 785 C C . SER A 1 102 ? 3.451 4.294 6.235 1.00 90.44 102 SER A C 1
ATOM 787 O O . SER A 1 102 ? 3.908 3.799 5.204 1.00 90.44 102 SER A O 1
ATOM 789 N N . SER A 1 103 ? 2.295 4.960 6.235 1.00 89.81 103 SER A N 1
ATOM 790 C CA . SER A 1 103 ? 1.474 5.139 5.027 1.00 89.81 103 SER A CA 1
ATOM 791 C C . SER A 1 103 ? 2.245 5.785 3.867 1.00 89.81 103 SER A C 1
ATOM 793 O O . SER A 1 103 ? 2.085 5.385 2.714 1.00 89.81 103 SER A O 1
ATOM 795 N N . ARG A 1 104 ? 3.133 6.745 4.164 1.00 91.00 104 ARG A N 1
ATOM 796 C CA . ARG A 1 104 ? 4.002 7.385 3.166 1.00 91.00 104 ARG A CA 1
ATOM 797 C C . ARG A 1 104 ? 5.003 6.396 2.578 1.00 91.00 104 ARG A C 1
ATOM 799 O O . ARG A 1 104 ? 5.077 6.276 1.363 1.00 91.00 104 ARG A O 1
ATOM 806 N N . GLN A 1 105 ? 5.711 5.653 3.430 1.00 90.56 105 GLN A N 1
ATOM 807 C CA . GLN A 1 105 ? 6.657 4.630 2.972 1.00 90.56 105 GLN A CA 1
ATOM 808 C C . GLN A 1 105 ? 5.951 3.558 2.140 1.00 90.56 105 GLN A C 1
ATOM 810 O O . GLN A 1 105 ? 6.460 3.167 1.097 1.00 90.56 105 GLN A O 1
ATOM 815 N N . MET A 1 106 ? 4.753 3.141 2.553 1.00 92.00 106 MET A N 1
ATOM 816 C CA . MET A 1 106 ? 3.966 2.157 1.818 1.00 92.00 106 MET A CA 1
ATOM 817 C C . MET A 1 106 ? 3.610 2.647 0.411 1.00 92.00 106 MET A C 1
ATOM 819 O O . MET A 1 106 ? 3.784 1.921 -0.568 1.00 92.00 106 MET A O 1
ATOM 823 N N . LYS A 1 107 ? 3.172 3.906 0.298 1.00 92.06 107 LYS A N 1
ATOM 824 C CA . LYS A 1 107 ? 2.894 4.551 -0.989 1.00 92.06 107 LYS A CA 1
ATOM 825 C C . LYS A 1 107 ? 4.146 4.644 -1.863 1.00 92.06 107 LYS A C 1
ATOM 827 O O . LYS A 1 107 ? 4.086 4.306 -3.044 1.00 92.06 107 LYS A O 1
ATOM 832 N N . ASP A 1 108 ? 5.263 5.084 -1.292 1.00 91.38 108 ASP A N 1
ATOM 833 C CA . ASP A 1 108 ? 6.524 5.259 -2.016 1.00 91.38 108 ASP A CA 1
ATOM 834 C C . ASP A 1 108 ? 7.054 3.909 -2.539 1.00 91.38 108 ASP A C 1
ATOM 836 O O . ASP A 1 108 ? 7.414 3.795 -3.713 1.00 91.38 108 ASP A O 1
ATOM 840 N N . CYS A 1 109 ? 7.017 2.857 -1.712 1.00 89.56 109 CYS A N 1
ATOM 841 C CA . CYS A 1 109 ? 7.396 1.500 -2.110 1.00 89.56 109 CYS A CA 1
ATOM 842 C C . CYS A 1 109 ? 6.500 0.955 -3.229 1.00 89.56 109 CYS A C 1
ATOM 844 O O . CYS A 1 109 ? 7.007 0.407 -4.211 1.00 89.56 109 CYS A O 1
ATOM 846 N N . PHE A 1 110 ? 5.181 1.128 -3.106 1.00 89.38 110 PHE A N 1
ATOM 847 C CA . PHE A 1 110 ? 4.230 0.673 -4.117 1.00 89.38 110 PHE A CA 1
ATOM 848 C C . PHE A 1 110 ? 4.449 1.370 -5.466 1.00 89.38 110 PHE A C 1
ATOM 850 O O . PHE A 1 110 ? 4.502 0.709 -6.504 1.00 89.38 110 PHE A O 1
ATOM 857 N N . ASN A 1 111 ? 4.630 2.694 -5.463 1.00 89.81 111 ASN A N 1
ATOM 858 C CA . ASN A 1 111 ? 4.893 3.449 -6.688 1.00 89.81 111 ASN A CA 1
ATOM 859 C C . ASN A 1 111 ? 6.223 3.044 -7.323 1.00 89.81 111 ASN A C 1
ATOM 861 O O . ASN A 1 111 ? 6.258 2.782 -8.519 1.00 89.81 111 ASN A O 1
ATOM 865 N N . SER A 1 112 ? 7.282 2.885 -6.524 1.00 89.81 112 SER A N 1
ATOM 866 C CA . SER A 1 112 ? 8.575 2.420 -7.035 1.00 89.81 112 SER A CA 1
ATOM 867 C C . SER A 1 112 ? 8.472 1.044 -7.702 1.00 89.81 112 SER A C 1
ATOM 869 O O . SER A 1 112 ? 9.062 0.826 -8.762 1.00 89.81 112 SER A O 1
ATOM 871 N N . TYR A 1 113 ? 7.704 0.117 -7.119 1.00 87.62 113 TYR A N 1
ATOM 872 C CA . TYR A 1 113 ? 7.437 -1.184 -7.735 1.00 87.62 113 TYR A CA 1
ATOM 873 C C . TYR A 1 113 ? 6.681 -1.044 -9.060 1.00 87.62 113 TYR A C 1
ATOM 875 O O . TYR A 1 113 ? 7.100 -1.616 -10.068 1.00 87.62 113 TYR A O 1
ATOM 883 N N . LYS A 1 114 ? 5.602 -0.253 -9.070 1.00 86.75 114 LYS A N 1
ATOM 884 C CA . LYS A 1 114 ? 4.801 0.010 -10.270 1.00 86.75 114 LYS A CA 1
ATOM 885 C C . LYS A 1 114 ? 5.658 0.598 -11.393 1.00 86.75 114 LYS A C 1
ATOM 887 O O . LYS A 1 114 ? 5.570 0.132 -12.524 1.00 86.75 114 LYS A O 1
ATOM 892 N N . ASP A 1 115 ? 6.506 1.572 -11.083 1.00 88.88 115 ASP A N 1
ATOM 893 C CA . ASP A 1 115 ? 7.354 2.246 -12.066 1.00 88.88 115 ASP A CA 1
ATOM 894 C C . ASP A 1 115 ? 8.388 1.281 -12.656 1.00 88.88 115 ASP A C 1
ATOM 896 O O . ASP A 1 115 ? 8.532 1.203 -13.874 1.00 88.88 115 ASP A O 1
ATOM 900 N N . LYS A 1 116 ? 9.037 0.457 -11.822 1.00 87.62 116 LYS A N 1
ATOM 901 C CA . LYS A 1 116 ? 9.960 -0.591 -12.293 1.00 87.62 116 LYS 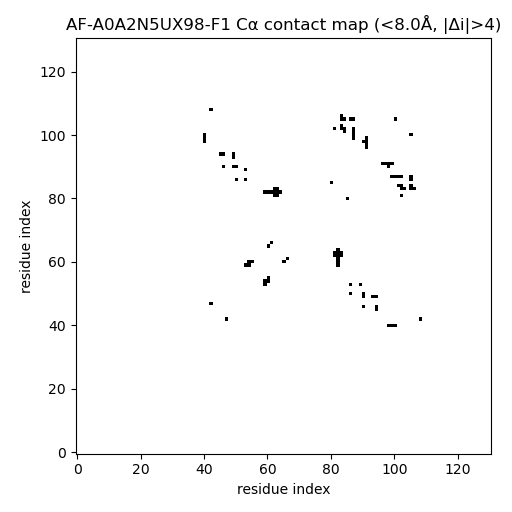A CA 1
ATOM 902 C C . LYS A 1 116 ? 9.265 -1.614 -13.187 1.00 87.62 116 LYS A C 1
ATOM 904 O O . LYS A 1 116 ? 9.820 -2.003 -14.213 1.00 87.62 116 LYS A O 1
ATOM 909 N N . TYR A 1 117 ? 8.063 -2.043 -12.806 1.00 85.94 117 TYR A N 1
ATOM 910 C CA . TYR A 1 117 ? 7.274 -2.990 -13.588 1.00 85.94 117 TYR A CA 1
ATOM 911 C C . TYR A 1 117 ? 6.876 -2.403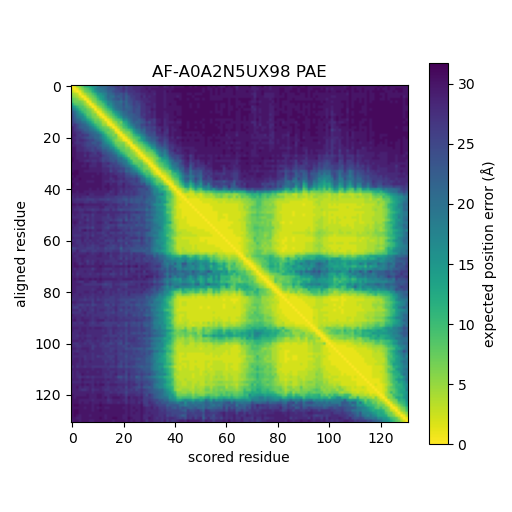 -14.948 1.00 85.94 117 TYR A C 1
ATOM 913 O O . TYR A 1 117 ? 7.057 -3.058 -15.973 1.00 85.94 117 TYR A O 1
ATOM 921 N N . SER A 1 118 ? 6.407 -1.153 -14.978 1.00 87.06 118 SER A N 1
ATOM 922 C CA . SER A 1 118 ? 6.114 -0.439 -16.223 1.00 87.06 118 SER A CA 1
ATOM 923 C C . SER A 1 118 ? 7.364 -0.293 -17.092 1.00 87.06 118 SER A C 1
ATOM 925 O O . SER A 1 118 ? 7.329 -0.668 -18.261 1.00 87.06 118 SER A O 1
ATOM 927 N N . CYS A 1 119 ? 8.493 0.150 -16.532 1.00 84.31 119 CYS A N 1
ATOM 928 C CA . CYS A 1 119 ? 9.753 0.262 -17.272 1.00 84.31 119 CYS A CA 1
ATOM 929 C C . CYS A 1 119 ? 10.172 -1.070 -17.908 1.00 84.31 119 CYS A C 1
ATOM 931 O O . CYS A 1 119 ? 10.496 -1.093 -19.091 1.00 84.31 119 CYS A O 1
ATOM 933 N N . ALA A 1 120 ? 10.101 -2.180 -17.165 1.00 86.75 120 ALA A N 1
ATOM 934 C CA . ALA A 1 120 ? 10.433 -3.508 -17.684 1.00 86.75 120 ALA A CA 1
ATOM 935 C C . ALA A 1 120 ? 9.478 -3.980 -18.799 1.00 86.75 120 ALA A C 1
ATOM 937 O O . ALA A 1 120 ? 9.892 -4.650 -19.745 1.00 86.75 120 ALA A O 1
ATOM 938 N N . ARG A 1 121 ? 8.189 -3.628 -18.722 1.00 80.88 121 ARG A N 1
ATOM 939 C CA . ARG A 1 121 ? 7.208 -3.957 -19.771 1.00 80.88 121 ARG A CA 1
ATOM 940 C C . ARG A 1 121 ? 7.400 -3.143 -21.040 1.00 80.88 121 ARG A C 1
ATOM 942 O O . ARG A 1 121 ? 7.187 -3.664 -22.123 1.00 80.88 121 ARG A O 1
ATOM 949 N N . HIS A 1 122 ? 7.788 -1.880 -20.919 1.00 73.12 122 HIS A N 1
ATOM 950 C CA . HIS A 1 122 ? 8.037 -1.041 -22.086 1.00 73.12 122 HIS A CA 1
ATOM 951 C C . HIS A 1 122 ? 9.382 -1.371 -22.745 1.00 73.12 122 HIS A C 1
ATOM 953 O O . HIS A 1 122 ? 9.454 -1.414 -23.969 1.00 73.12 122 HIS A O 1
ATOM 959 N N . SER A 1 123 ? 10.424 -1.686 -21.968 1.00 64.38 123 SER A N 1
ATOM 960 C CA . SER A 1 123 ? 11.728 -2.068 -22.524 1.00 64.38 123 SER A CA 1
ATOM 961 C C . SER A 1 123 ? 11.702 -3.412 -23.259 1.00 64.38 123 SER A C 1
ATOM 963 O O . SER A 1 123 ? 12.433 -3.586 -24.228 1.00 64.38 123 SER A O 1
ATOM 965 N N . THR A 1 124 ? 10.844 -4.349 -22.848 1.00 53.88 124 THR A N 1
ATOM 966 C CA . THR A 1 124 ? 10.678 -5.651 -23.522 1.00 53.88 124 THR A CA 1
ATOM 967 C C . THR A 1 124 ? 9.916 -5.557 -24.847 1.00 53.88 124 THR A C 1
ATOM 969 O O . THR A 1 124 ? 10.194 -6.335 -25.755 1.00 53.88 124 THR A O 1
ATOM 972 N N . VAL A 1 125 ? 9.020 -4.576 -25.011 1.00 54.00 125 VAL A N 1
ATOM 973 C CA . VAL A 1 125 ? 8.298 -4.351 -26.280 1.00 54.00 125 VAL A CA 1
ATOM 974 C C . VAL A 1 125 ? 9.222 -3.781 -27.363 1.00 54.00 125 VAL A C 1
ATOM 976 O O . VAL A 1 125 ? 9.078 -4.138 -28.527 1.00 54.00 125 VAL A O 1
ATOM 979 N N . THR A 1 126 ? 10.226 -2.976 -27.003 1.00 50.19 126 THR A N 1
ATOM 980 C CA . THR A 1 126 ? 11.168 -2.398 -27.981 1.00 50.19 126 THR A CA 1
ATOM 981 C C . THR A 1 126 ? 12.171 -3.417 -28.543 1.00 50.19 126 THR A C 1
ATOM 983 O O . THR A 1 126 ? 12.707 -3.209 -29.625 1.00 50.19 126 THR A O 1
ATOM 986 N N . VAL A 1 127 ? 12.417 -4.536 -27.850 1.00 53.75 127 VAL A N 1
ATOM 987 C CA . VAL A 1 127 ? 13.375 -5.573 -28.295 1.00 53.75 127 VAL A CA 1
ATOM 988 C C . VAL A 1 127 ? 12.707 -6.650 -29.173 1.00 53.75 127 VAL A C 1
ATOM 990 O O . VAL A 1 127 ? 13.392 -7.363 -29.895 1.00 53.75 127 VAL A O 1
ATOM 993 N N . SER A 1 128 ? 11.372 -6.737 -29.193 1.00 47.81 128 SER A N 1
ATOM 994 C CA . SER A 1 128 ? 10.609 -7.749 -29.948 1.00 47.81 128 SER A CA 1
ATOM 995 C C . SER A 1 128 ? 10.075 -7.244 -31.304 1.00 47.81 128 SER A C 1
ATOM 997 O O . SER A 1 128 ? 9.011 -7.677 -31.744 1.00 47.81 128 SER A O 1
ATOM 999 N N . GLY A 1 129 ? 10.769 -6.293 -31.941 1.00 48.41 129 GLY A N 1
ATOM 1000 C CA . GLY A 1 129 ? 10.338 -5.644 -33.190 1.00 48.41 129 GLY A CA 1
ATOM 1001 C C . GLY A 1 129 ? 11.315 -5.733 -34.367 1.00 48.41 129 G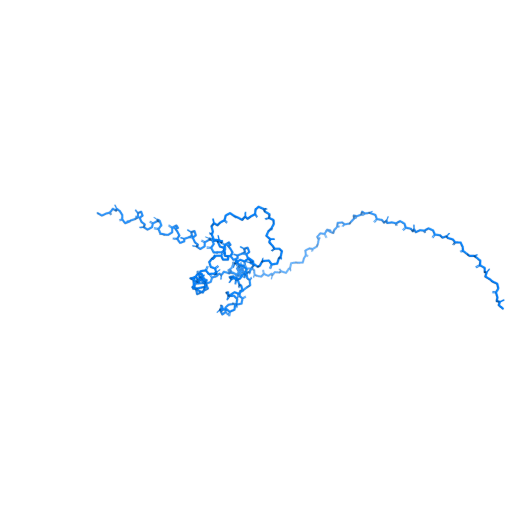LY A C 1
ATOM 1002 O O . GLY A 1 129 ? 11.075 -5.087 -35.380 1.00 48.41 129 GLY A O 1
ATOM 1003 N N . TYR A 1 130 ? 12.401 -6.502 -34.250 1.00 46.84 130 TYR A N 1
ATOM 1004 C CA . TYR A 1 130 ? 13.361 -6.723 -35.336 1.00 46.84 130 TYR A CA 1
ATOM 1005 C C . TYR A 1 130 ? 13.679 -8.217 -35.459 1.00 46.84 130 TYR A C 1
ATOM 1007 O O . TYR A 1 130 ? 14.646 -8.691 -34.865 1.00 46.84 130 TYR A O 1
ATOM 1015 N N . VAL A 1 131 ? 12.849 -8.947 -36.208 1.00 46.19 131 VAL A N 1
ATOM 1016 C CA . VAL A 1 131 ? 13.213 -10.192 -36.907 1.00 46.19 131 VAL A CA 1
ATOM 1017 C C . VAL A 1 131 ? 12.526 -10.169 -38.262 1.00 46.19 131 VAL A C 1
ATOM 1019 O O . VAL A 1 131 ? 11.315 -9.851 -38.276 1.00 46.19 131 VAL A O 1
#